Protein AF-A0A081LGG5-F1 (afdb_monomer_lite)

Structure (mmCIF, N/CA/C/O backbone):
data_AF-A0A081LGG5-F1
#
_entry.id   AF-A0A081LGG5-F1
#
loop_
_atom_site.group_PDB
_atom_site.id
_atom_site.type_symbol
_atom_site.label_atom_id
_atom_site.label_alt_id
_atom_site.label_comp_id
_atom_site.label_asym_id
_atom_site.label_entity_id
_atom_site.label_seq_id
_atom_site.pdbx_PDB_ins_code
_atom_site.Cartn_x
_atom_site.Cartn_y
_atom_site.Cartn_z
_atom_site.occupancy
_atom_site.B_iso_or_equiv
_atom_site.auth_seq_id
_atom_site.auth_comp_id
_atom_site.auth_asym_id
_atom_site.auth_atom_id
_atom_site.pdbx_PDB_model_num
ATOM 1 N N . MET A 1 1 ? 24.526 -7.235 -1.514 1.00 49.78 1 MET A N 1
ATOM 2 C CA . MET A 1 1 ? 23.125 -7.704 -1.556 1.00 49.78 1 MET A CA 1
ATOM 3 C C . MET A 1 1 ? 22.345 -6.622 -2.278 1.00 49.78 1 MET A C 1
ATOM 5 O O . MET A 1 1 ? 22.518 -5.466 -1.930 1.00 49.78 1 MET A O 1
ATOM 9 N N . THR A 1 2 ? 21.632 -6.934 -3.358 1.00 59.97 2 THR A N 1
ATOM 10 C CA . THR A 1 2 ? 20.976 -5.901 -4.176 1.00 59.97 2 THR A CA 1
ATOM 11 C C . THR A 1 2 ? 19.708 -5.440 -3.465 1.00 59.97 2 THR A C 1
ATOM 13 O O . THR A 1 2 ? 18.803 -6.249 -3.271 1.00 59.97 2 THR A O 1
ATOM 16 N N . PHE A 1 3 ? 19.656 -4.172 -3.052 1.00 61.56 3 PHE A N 1
ATOM 17 C CA . PHE A 1 3 ? 18.446 -3.554 -2.514 1.00 61.56 3 PHE A CA 1
ATOM 18 C C . PHE A 1 3 ? 17.375 -3.536 -3.609 1.00 61.56 3 PHE A C 1
ATOM 20 O O . PHE A 1 3 ? 17.423 -2.733 -4.542 1.00 61.56 3 PHE A O 1
ATOM 27 N N . ASP A 1 4 ? 16.436 -4.476 -3.535 1.00 72.06 4 ASP A N 1
ATOM 28 C CA . ASP A 1 4 ? 15.341 -4.570 -4.489 1.00 72.06 4 ASP A CA 1
ATOM 29 C C . ASP A 1 4 ? 14.140 -3.815 -3.920 1.00 72.06 4 ASP A C 1
ATOM 31 O O . ASP A 1 4 ? 13.344 -4.347 -3.143 1.00 72.06 4 ASP A O 1
ATOM 35 N N . ALA A 1 5 ? 14.036 -2.538 -4.296 1.00 71.44 5 ALA A N 1
ATOM 36 C CA . ALA A 1 5 ? 13.018 -1.622 -3.786 1.00 71.44 5 ALA A CA 1
ATOM 37 C C . ALA A 1 5 ? 11.586 -2.166 -3.943 1.00 71.44 5 ALA A C 1
ATOM 39 O O . ALA A 1 5 ? 10.710 -1.825 -3.152 1.00 71.44 5 ALA A O 1
ATOM 40 N N . ARG A 1 6 ? 11.337 -3.039 -4.932 1.00 76.19 6 ARG A N 1
ATOM 41 C CA . ARG A 1 6 ? 10.023 -3.668 -5.126 1.00 76.19 6 ARG A CA 1
ATOM 42 C C . ARG A 1 6 ? 9.742 -4.731 -4.072 1.00 76.19 6 ARG A C 1
ATOM 44 O O . ARG A 1 6 ? 8.634 -4.768 -3.546 1.00 76.19 6 ARG A O 1
ATOM 51 N N . LYS A 1 7 ? 10.725 -5.583 -3.756 1.00 80.56 7 LYS A N 1
ATOM 52 C CA . LYS A 1 7 ? 10.579 -6.578 -2.684 1.00 80.56 7 LYS A CA 1
ATOM 53 C C . LYS A 1 7 ? 10.422 -5.907 -1.330 1.00 80.56 7 LYS A C 1
ATOM 55 O O . LYS A 1 7 ? 9.517 -6.285 -0.595 1.00 80.56 7 LYS A O 1
ATOM 60 N N . GLU A 1 8 ? 11.242 -4.902 -1.035 1.00 80.88 8 GLU A N 1
ATOM 61 C CA . GLU A 1 8 ? 11.174 -4.184 0.241 1.00 80.88 8 GLU A CA 1
ATOM 62 C C . GLU A 1 8 ? 9.842 -3.445 0.399 1.00 80.88 8 GLU A C 1
ATOM 64 O O . GLU A 1 8 ? 9.211 -3.549 1.449 1.00 80.88 8 GLU A O 1
ATOM 69 N N . ALA A 1 9 ? 9.350 -2.803 -0.667 1.00 79.62 9 ALA A N 1
ATOM 70 C CA . ALA A 1 9 ? 8.015 -2.211 -0.682 1.00 79.62 9 ALA A CA 1
ATOM 71 C C . ALA A 1 9 ? 6.927 -3.248 -0.398 1.00 79.62 9 ALA A C 1
ATOM 73 O O . ALA A 1 9 ? 6.077 -3.026 0.456 1.00 79.62 9 ALA A O 1
ATOM 74 N N . GLN A 1 10 ? 6.970 -4.410 -1.050 1.00 81.75 10 GLN A N 1
ATOM 75 C CA . GLN A 1 10 ? 5.982 -5.462 -0.817 1.00 81.75 10 GLN A CA 1
ATOM 76 C C . GLN A 1 10 ? 6.030 -5.991 0.628 1.00 81.75 10 GLN A C 1
ATOM 78 O O . GLN A 1 10 ? 4.989 -6.267 1.218 1.00 81.75 10 GLN A O 1
ATOM 83 N N . LEU A 1 11 ? 7.222 -6.091 1.217 1.00 82.94 11 LEU A N 1
ATOM 84 C CA . LEU A 1 11 ? 7.435 -6.589 2.578 1.00 82.94 11 LEU A CA 1
ATOM 85 C C . LEU A 1 11 ? 6.967 -5.579 3.641 1.00 82.94 11 LEU A C 1
ATOM 87 O O . LEU A 1 11 ? 6.309 -5.964 4.608 1.00 82.94 11 LEU A O 1
ATOM 91 N N . CYS A 1 12 ? 7.238 -4.286 3.437 1.00 83.56 12 CYS A N 1
ATOM 92 C CA . CYS A 1 12 ? 6.694 -3.203 4.263 1.00 83.56 12 CYS A CA 1
ATOM 93 C C . CYS A 1 12 ? 5.172 -3.130 4.182 1.00 83.56 12 CYS A C 1
ATOM 95 O O . CYS A 1 12 ? 4.515 -2.845 5.179 1.00 83.56 12 CYS A O 1
ATOM 97 N N . LEU A 1 13 ? 4.609 -3.392 3.005 1.00 84.75 13 LEU A N 1
ATOM 98 C CA . LEU A 1 13 ? 3.169 -3.361 2.802 1.00 84.75 13 LEU A CA 1
ATOM 99 C C . LEU A 1 13 ? 2.464 -4.466 3.589 1.00 84.75 13 LEU A C 1
ATOM 101 O O . LEU A 1 13 ? 1.513 -4.178 4.304 1.00 84.75 13 LEU A O 1
ATOM 105 N N . VAL A 1 14 ? 2.992 -5.694 3.526 1.00 83.81 14 VAL A N 1
ATOM 106 C CA . VAL A 1 14 ? 2.481 -6.840 4.293 1.00 83.81 14 VAL A CA 1
ATOM 107 C C . VAL A 1 14 ? 2.599 -6.596 5.800 1.00 83.81 14 VAL A C 1
ATOM 109 O O . VAL A 1 14 ? 1.675 -6.921 6.539 1.00 83.81 14 VAL A O 1
ATOM 112 N N . GLN A 1 15 ? 3.697 -5.985 6.265 1.00 81.75 15 GLN A N 1
ATOM 113 C CA . GLN A 1 15 ? 3.845 -5.588 7.675 1.00 81.75 15 GLN A CA 1
ATOM 114 C C . GLN A 1 15 ? 2.825 -4.535 8.106 1.00 81.75 15 GLN A C 1
ATOM 116 O O . GLN A 1 15 ? 2.324 -4.584 9.224 1.00 81.75 15 GLN A O 1
ATOM 121 N N . ALA A 1 16 ? 2.519 -3.593 7.220 1.00 80.38 16 ALA A N 1
ATOM 122 C CA . ALA A 1 16 ? 1.532 -2.558 7.459 1.00 80.38 16 ALA A CA 1
ATOM 123 C C . ALA A 1 16 ? 0.088 -3.033 7.220 1.00 80.38 16 ALA A C 1
ATOM 125 O O . ALA A 1 16 ? -0.791 -2.191 7.218 1.00 80.38 16 ALA A O 1
ATOM 126 N N . GLY A 1 17 ? -0.172 -4.323 6.964 1.00 82.75 17 GLY A N 1
ATOM 127 C CA . GLY A 1 17 ? -1.525 -4.843 6.695 1.00 82.75 17 GLY A CA 1
ATOM 128 C C . GLY A 1 17 ? -2.095 -4.509 5.307 1.00 82.75 17 GLY A C 1
ATOM 129 O O . GLY A 1 17 ? -3.202 -4.927 4.966 1.00 82.75 17 GLY A O 1
ATOM 130 N N . GLY A 1 18 ? -1.328 -3.811 4.467 1.00 84.06 18 GLY A N 1
ATOM 131 C CA . GLY A 1 18 ? -1.701 -3.484 3.096 1.00 84.06 18 GLY A CA 1
ATOM 132 C C . GLY A 1 18 ? -1.323 -4.572 2.087 1.00 84.06 18 GLY A C 1
ATOM 133 O O . GLY A 1 18 ? -0.515 -5.466 2.347 1.00 84.06 18 GLY A O 1
ATOM 134 N N . TRP A 1 19 ? -1.862 -4.458 0.874 1.00 84.88 19 TRP A N 1
ATOM 135 C CA . TRP A 1 19 ? -1.506 -5.333 -0.247 1.00 84.88 19 TRP A CA 1
ATOM 136 C C . TRP A 1 19 ? -1.378 -4.552 -1.559 1.00 84.88 19 TRP A C 1
ATOM 138 O O . TRP A 1 19 ? -1.985 -3.499 -1.752 1.00 84.88 19 TRP A O 1
ATOM 148 N N . ILE A 1 20 ? -0.541 -5.053 -2.470 1.00 84.44 20 ILE A N 1
ATOM 149 C CA . ILE A 1 20 ? -0.400 -4.502 -3.821 1.00 84.44 20 ILE A CA 1
ATOM 150 C C . ILE A 1 20 ? -1.382 -5.227 -4.730 1.00 84.44 20 ILE A C 1
ATOM 152 O O . ILE A 1 20 ? -1.466 -6.454 -4.732 1.00 84.44 20 ILE A O 1
ATOM 156 N N . THR A 1 21 ? -2.080 -4.456 -5.550 1.00 85.25 21 THR A N 1
ATOM 157 C CA . THR A 1 21 ? -2.835 -4.953 -6.698 1.00 85.25 21 THR A CA 1
ATOM 158 C C . THR A 1 21 ? -2.212 -4.394 -7.971 1.00 85.25 21 THR A C 1
ATOM 160 O O . THR A 1 21 ? -1.605 -3.328 -7.948 1.00 85.25 21 THR A O 1
ATOM 163 N N . PHE A 1 22 ? -2.321 -5.108 -9.087 1.00 82.38 22 PHE A N 1
ATOM 164 C CA . PHE A 1 22 ? -1.817 -4.629 -10.372 1.00 82.38 22 PHE A CA 1
ATOM 165 C C . PHE A 1 22 ? -2.998 -4.343 -11.288 1.00 82.38 22 PHE A C 1
ATOM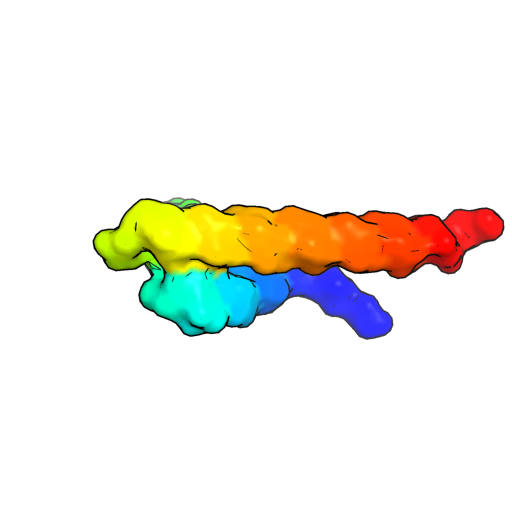 167 O O . PHE A 1 22 ? -3.708 -5.267 -11.684 1.00 82.38 22 PHE A O 1
ATOM 174 N N . HIS A 1 23 ? -3.192 -3.078 -11.648 1.00 82.88 23 HIS A N 1
ATOM 175 C CA . HIS A 1 23 ? -4.190 -2.684 -12.635 1.00 82.88 23 HIS A CA 1
ATOM 176 C C . HIS A 1 23 ? -3.469 -2.222 -13.900 1.00 82.88 23 HIS A C 1
ATOM 178 O O . HIS A 1 23 ? -2.657 -1.309 -13.849 1.00 82.88 23 HIS A O 1
ATOM 184 N N . HIS A 1 24 ? -3.704 -2.885 -15.035 1.00 80.25 24 HIS A N 1
ATOM 185 C CA . HIS A 1 24 ? -3.083 -2.536 -16.327 1.00 80.25 24 HIS A CA 1
ATOM 186 C C . HIS A 1 24 ? -1.544 -2.366 -16.293 1.00 80.25 24 HIS A C 1
ATOM 188 O O . HIS A 1 24 ? -0.991 -1.571 -17.045 1.00 80.25 24 HIS A O 1
ATOM 194 N N . LYS A 1 25 ? -0.845 -3.174 -15.476 1.00 80.19 25 LYS A N 1
ATOM 195 C CA . LYS A 1 25 ? 0.615 -3.129 -15.208 1.00 80.19 25 LYS A CA 1
ATOM 196 C C . LYS A 1 25 ? 1.083 -2.031 -14.246 1.00 80.19 25 LYS A C 1
ATOM 198 O O . LYS A 1 25 ? 2.273 -1.984 -13.945 1.00 80.19 25 LYS A O 1
ATOM 203 N N . GLU A 1 26 ? 0.183 -1.213 -13.715 1.00 79.31 26 GLU A N 1
ATOM 204 C CA . GLU A 1 26 ? 0.503 -0.233 -12.681 1.00 79.31 26 GLU A CA 1
ATOM 205 C C . GLU A 1 26 ? 0.298 -0.847 -11.285 1.00 79.31 26 GLU A C 1
ATOM 207 O O . GLU A 1 26 ? -0.767 -1.416 -11.015 1.00 79.31 26 GLU A O 1
ATOM 212 N N . PRO A 1 27 ? 1.309 -0.787 -10.396 1.00 79.69 27 PRO A N 1
ATOM 213 C CA . PRO A 1 27 ? 1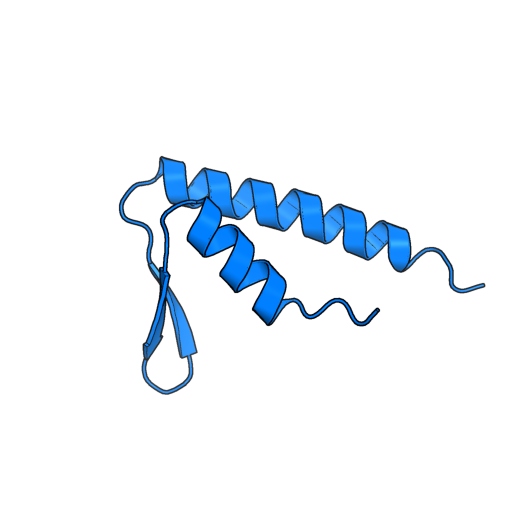.167 -1.241 -9.021 1.00 79.69 27 PRO A CA 1
ATOM 214 C C . PRO A 1 27 ? 0.328 -0.236 -8.224 1.00 79.69 27 PRO A C 1
ATOM 216 O O . PRO A 1 27 ? 0.709 0.920 -8.049 1.00 79.69 27 PRO A O 1
ATOM 219 N N . ILE A 1 28 ? -0.806 -0.699 -7.709 1.00 83.44 28 ILE A N 1
ATOM 220 C CA . ILE A 1 28 ? -1.696 0.051 -6.828 1.00 83.44 28 ILE A CA 1
ATOM 221 C C . ILE A 1 28 ? -1.542 -0.494 -5.411 1.00 83.44 28 ILE A C 1
ATOM 223 O O . ILE A 1 28 ? -1.804 -1.667 -5.145 1.00 83.44 28 ILE A O 1
ATOM 227 N N . PHE A 1 29 ? -1.144 0.382 -4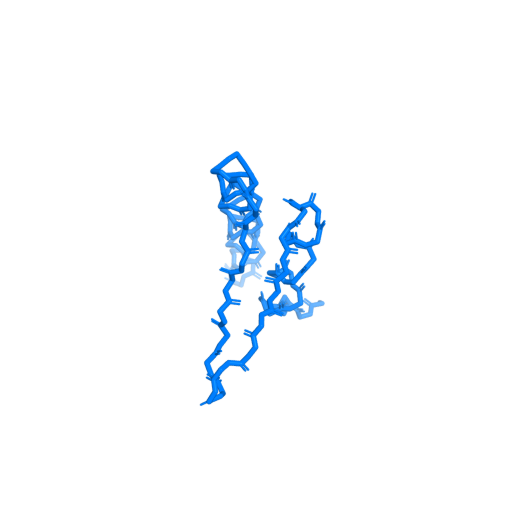.496 1.00 84.44 29 PHE A N 1
ATOM 228 C CA . PHE A 1 29 ? -1.037 0.082 -3.074 1.00 84.44 29 PHE A CA 1
ATOM 229 C C . PHE A 1 29 ? -2.398 0.272 -2.406 1.00 84.44 29 PHE A C 1
ATOM 231 O O . PHE A 1 29 ? -2.951 1.373 -2.429 1.00 84.44 29 PHE A O 1
ATOM 238 N N . VAL A 1 30 ? -2.931 -0.796 -1.820 1.00 84.56 30 VAL A N 1
ATOM 239 C CA . VAL A 1 30 ? -4.224 -0.796 -1.137 1.00 84.56 30 VAL A CA 1
ATOM 240 C C . VAL A 1 30 ? -3.990 -0.890 0.367 1.00 84.56 30 VAL A C 1
ATOM 242 O O . VAL A 1 30 ? -3.266 -1.766 0.839 1.00 84.56 30 VAL A O 1
ATOM 245 N N . PHE A 1 31 ? -4.611 0.029 1.104 1.00 85.50 31 PHE A N 1
ATOM 246 C CA . PHE A 1 31 ? -4.577 0.108 2.564 1.00 85.50 31 PHE A CA 1
ATOM 247 C C . PHE A 1 31 ? -6.014 0.118 3.077 1.00 85.50 31 PHE A C 1
ATOM 249 O O . PHE A 1 31 ? -6.845 0.835 2.513 1.00 85.50 31 PHE A O 1
ATOM 256 N N . SER A 1 32 ? -6.309 -0.646 4.130 1.00 82.88 32 SER A N 1
ATOM 257 C CA . SER A 1 32 ? -7.662 -0.692 4.703 1.00 82.88 32 SER A CA 1
ATOM 258 C C . SER A 1 32 ? -7.949 0.540 5.565 1.00 82.88 32 SER A C 1
ATOM 260 O O . SER A 1 32 ? -9.084 1.007 5.634 1.00 82.88 32 SER A O 1
ATOM 262 N N . THR A 1 33 ? -6.913 1.105 6.186 1.00 85.62 33 THR A N 1
ATOM 263 C CA . THR A 1 33 ? -6.990 2.260 7.082 1.00 85.62 33 THR A CA 1
ATOM 264 C C . THR A 1 33 ? -5.890 3.289 6.801 1.00 85.6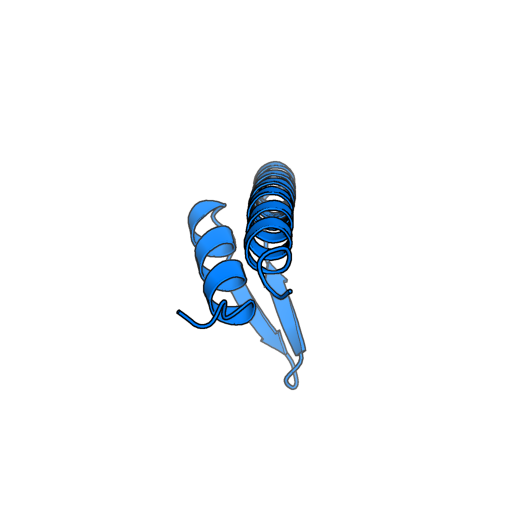2 33 THR A C 1
ATOM 266 O O . THR A 1 33 ? -4.853 3.013 6.190 1.00 85.62 33 THR A O 1
ATOM 269 N N . ALA A 1 34 ? -6.114 4.523 7.261 1.00 85.25 34 ALA A N 1
ATOM 270 C CA . ALA A 1 34 ? -5.129 5.596 7.144 1.00 85.25 34 ALA A CA 1
ATOM 271 C C . ALA A 1 34 ? -3.873 5.347 8.004 1.00 85.25 34 ALA A C 1
ATOM 273 O O . ALA A 1 34 ? -2.785 5.774 7.616 1.00 85.25 34 ALA A O 1
ATOM 274 N N . GLU A 1 35 ? -4.007 4.638 9.129 1.00 86.38 35 GLU A N 1
ATOM 275 C CA . GLU A 1 35 ? -2.888 4.253 10.000 1.00 86.38 35 GLU A CA 1
ATOM 276 C C . GLU A 1 35 ? -1.952 3.252 9.313 1.00 86.38 35 GLU A C 1
ATOM 278 O O . GLU A 1 35 ? -0.733 3.420 9.354 1.00 86.38 35 GLU A O 1
ATOM 283 N N . GLU A 1 36 ? -2.498 2.268 8.595 1.00 84.69 36 GLU A N 1
ATOM 284 C CA . GLU A 1 36 ? -1.716 1.324 7.783 1.00 84.69 36 GLU A CA 1
ATOM 285 C C . GLU A 1 36 ? -0.946 2.048 6.670 1.00 84.69 36 GLU A C 1
ATOM 287 O O . GLU A 1 36 ? 0.245 1.807 6.459 1.00 84.69 36 GLU A O 1
ATOM 292 N N . LYS A 1 37 ? -1.585 3.025 6.011 1.00 84.75 37 LYS A N 1
ATOM 293 C CA . LYS A 1 37 ? -0.915 3.875 5.018 1.00 84.75 37 LYS A CA 1
ATOM 294 C C . LYS A 1 37 ? 0.240 4.672 5.635 1.00 84.75 37 LYS A C 1
ATOM 296 O O . LYS A 1 37 ? 1.316 4.736 5.041 1.00 84.75 37 LYS A O 1
ATOM 301 N N . GLN A 1 38 ? 0.042 5.284 6.804 1.00 86.94 38 GLN A N 1
ATOM 302 C CA . GLN A 1 38 ? 1.107 6.036 7.481 1.00 86.94 38 GLN A CA 1
ATOM 303 C C . GLN A 1 38 ? 2.246 5.139 7.966 1.00 86.94 38 GLN A C 1
ATOM 305 O O . GLN A 1 38 ? 3.417 5.509 7.843 1.00 86.94 38 GLN A O 1
ATOM 310 N N . THR A 1 39 ? 1.912 3.949 8.457 1.00 87.00 39 THR A N 1
ATOM 311 C CA . THR A 1 39 ? 2.885 2.941 8.882 1.00 87.00 39 THR A CA 1
ATOM 312 C C . THR A 1 39 ? 3.742 2.509 7.698 1.00 87.00 39 THR A C 1
ATOM 314 O O . THR A 1 39 ? 4.968 2.537 7.779 1.00 87.00 39 THR A O 1
ATOM 317 N N . TYR A 1 40 ? 3.120 2.220 6.553 1.00 85.50 40 TYR A N 1
ATOM 318 C CA . TYR A 1 40 ? 3.835 1.905 5.320 1.00 85.50 40 TYR A CA 1
ATOM 319 C C . TYR A 1 40 ? 4.755 3.040 4.852 1.00 85.50 40 TYR A C 1
ATOM 321 O O . TYR A 1 40 ? 5.914 2.789 4.524 1.00 85.50 40 TYR A O 1
ATOM 329 N N . MET A 1 41 ? 4.276 4.290 4.841 1.00 85.44 41 MET A N 1
ATOM 330 C CA . MET A 1 41 ? 5.106 5.437 4.452 1.00 85.44 41 MET A CA 1
ATOM 331 C C . MET A 1 41 ? 6.306 5.620 5.391 1.00 85.44 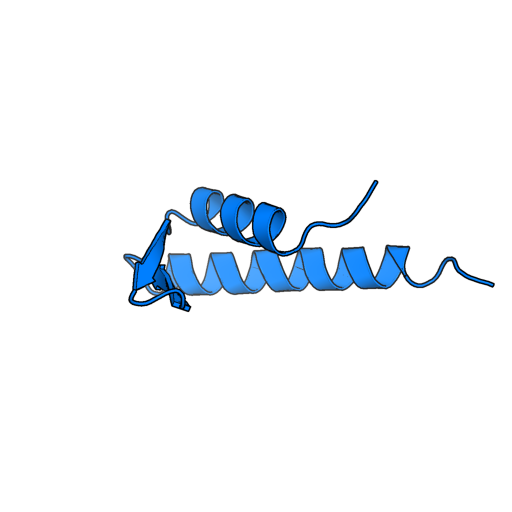41 MET A C 1
ATOM 333 O O . MET A 1 41 ? 7.405 5.886 4.912 1.00 85.44 41 MET A O 1
ATOM 337 N N . THR A 1 42 ? 6.117 5.421 6.698 1.00 87.38 42 THR A N 1
ATOM 338 C CA . THR A 1 42 ? 7.196 5.482 7.698 1.00 87.38 42 THR A CA 1
ATOM 339 C C . THR A 1 42 ? 8.226 4.372 7.4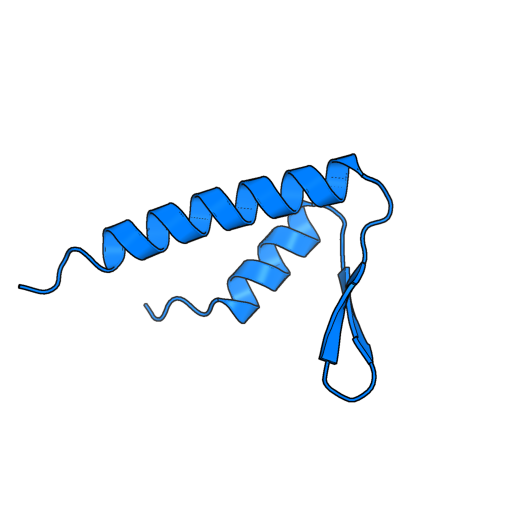83 1.00 87.38 42 THR A C 1
ATOM 341 O O . THR A 1 42 ? 9.419 4.654 7.417 1.00 87.38 42 THR A O 1
ATOM 344 N N . LEU A 1 43 ? 7.780 3.125 7.295 1.00 84.56 43 LEU A N 1
ATOM 345 C CA . LEU A 1 43 ? 8.661 1.978 7.043 1.00 84.56 43 LEU A CA 1
ATOM 346 C C . LEU A 1 43 ? 9.454 2.126 5.737 1.00 84.56 43 LEU A C 1
ATOM 348 O O . LEU A 1 43 ? 10.627 1.764 5.667 1.00 84.56 43 LEU A O 1
ATOM 352 N N . MET A 1 44 ? 8.824 2.672 4.696 1.00 81.69 44 MET A N 1
ATOM 353 C CA . MET A 1 44 ? 9.493 2.953 3.426 1.00 81.69 44 MET A CA 1
ATOM 354 C C . MET A 1 44 ? 10.501 4.095 3.538 1.00 81.69 44 MET A C 1
ATOM 356 O O . MET A 1 44 ? 11.558 4.018 2.917 1.00 81.69 44 MET A O 1
ATOM 360 N N . ALA A 1 45 ? 10.200 5.136 4.319 1.00 82.62 45 ALA A N 1
ATOM 361 C CA . ALA A 1 45 ? 11.128 6.236 4.563 1.00 82.62 45 ALA A CA 1
ATOM 362 C C . ALA A 1 45 ? 12.369 5.770 5.343 1.00 82.62 45 ALA A C 1
ATOM 364 O O . ALA A 1 45 ? 13.486 6.089 4.943 1.00 82.62 45 ALA A O 1
ATOM 365 N N . ASP A 1 46 ? 12.181 4.960 6.388 1.00 81.19 46 ASP A N 1
ATOM 366 C CA . ASP A 1 46 ? 13.268 4.387 7.192 1.00 81.19 46 ASP A CA 1
ATOM 367 C C . ASP A 1 46 ? 14.215 3.525 6.338 1.00 81.19 46 ASP A C 1
ATOM 369 O O . ASP A 1 46 ? 15.423 3.770 6.283 1.00 81.19 46 ASP A O 1
ATOM 373 N N . LYS A 1 47 ? 13.658 2.605 5.538 1.00 73.38 47 LYS A N 1
ATOM 374 C CA . LYS A 1 47 ? 14.445 1.778 4.609 1.00 73.38 47 LYS A CA 1
ATOM 375 C C . LYS A 1 47 ? 15.088 2.571 3.471 1.00 73.38 47 LYS A C 1
ATOM 377 O O . LYS A 1 47 ? 16.163 2.197 3.009 1.00 73.38 47 LYS A O 1
ATOM 382 N N . ALA A 1 48 ? 14.464 3.652 2.998 1.00 69.81 48 ALA A N 1
ATOM 383 C CA . ALA A 1 48 ? 15.064 4.525 1.988 1.00 69.81 48 ALA A CA 1
ATOM 384 C C . ALA A 1 48 ? 16.267 5.303 2.549 1.00 69.81 48 ALA A C 1
ATOM 386 O O . ALA A 1 48 ? 17.260 5.493 1.844 1.00 69.81 48 ALA A O 1
ATOM 387 N N . THR A 1 49 ? 16.208 5.719 3.817 1.00 66.19 49 THR A N 1
ATOM 388 C CA . THR A 1 49 ? 17.350 6.312 4.525 1.00 66.19 49 THR A CA 1
ATOM 389 C C . THR A 1 49 ? 18.474 5.297 4.729 1.00 66.19 49 THR A C 1
ATOM 391 O O . THR A 1 49 ? 19.639 5.644 4.526 1.00 66.19 49 THR A O 1
ATOM 394 N N . ASP A 1 50 ? 18.151 4.048 5.063 1.00 62.03 50 ASP A N 1
ATOM 395 C CA . ASP A 1 50 ? 19.148 2.983 5.222 1.00 62.03 50 ASP A CA 1
ATOM 396 C C . ASP A 1 50 ? 19.830 2.623 3.886 1.00 62.03 50 ASP A C 1
ATOM 398 O O . ASP A 1 50 ? 21.058 2.596 3.791 1.00 62.03 50 ASP A O 1
ATOM 402 N N . ALA A 1 51 ? 19.054 2.525 2.800 1.00 59.38 51 ALA A N 1
ATOM 403 C CA . ALA A 1 51 ? 19.583 2.334 1.448 1.00 59.38 51 ALA A CA 1
ATOM 404 C C . ALA A 1 51 ? 20.487 3.496 0.987 1.00 59.38 51 ALA A C 1
ATOM 406 O O . ALA A 1 51 ? 21.453 3.286 0.250 1.00 59.38 51 ALA A O 1
ATOM 407 N N . ASN A 1 52 ? 20.216 4.730 1.432 1.00 54.09 52 ASN A N 1
ATOM 408 C CA . ASN A 1 52 ? 21.089 5.875 1.162 1.00 54.09 52 ASN A CA 1
ATOM 409 C C . ASN A 1 52 ? 22.410 5.795 1.951 1.00 54.09 52 ASN A C 1
ATOM 411 O O . ASN A 1 52 ? 23.458 6.196 1.442 1.00 54.09 52 ASN A O 1
ATOM 415 N N . LYS A 1 53 ? 22.387 5.202 3.150 1.00 51.72 53 LYS A N 1
ATOM 416 C CA . LYS A 1 53 ? 23.586 4.938 3.957 1.00 51.72 53 LYS A CA 1
ATOM 417 C C . LYS A 1 53 ? 24.480 3.851 3.361 1.00 51.72 53 LYS A C 1
ATOM 419 O O . LYS A 1 53 ? 25.698 3.985 3.432 1.00 51.72 53 LYS A O 1
ATOM 424 N N . GLU A 1 54 ? 23.914 2.824 2.729 1.00 46.47 54 GLU A N 1
ATOM 425 C CA . GLU A 1 54 ? 24.700 1.833 1.975 1.00 46.47 54 GLU A CA 1
ATOM 426 C C . GLU A 1 54 ? 25.202 2.365 0.616 1.00 46.47 54 GLU A C 1
ATOM 428 O O . GLU A 1 54 ? 26.196 1.865 0.088 1.00 46.47 54 GLU A O 1
ATOM 433 N N . GLY A 1 55 ? 24.583 3.421 0.073 1.00 40.59 55 GLY A N 1
ATOM 434 C CA . GLY A 1 55 ? 25.066 4.156 -1.105 1.00 40.59 55 GLY A CA 1
ATOM 435 C C . GLY A 1 55 ? 26.244 5.103 -0.826 1.00 40.59 55 GLY A C 1
ATOM 436 O O . GLY A 1 55 ? 27.034 5.377 -1.727 1.00 40.59 55 GLY A O 1
ATOM 437 N N . VAL A 1 56 ? 26.432 5.538 0.425 1.00 45.97 56 VAL A N 1
ATOM 438 C CA . VAL A 1 56 ? 27.630 6.259 0.908 1.00 45.97 56 VAL A CA 1
ATOM 439 C C . VAL A 1 56 ? 28.673 5.250 1.416 1.00 45.97 56 VAL A C 1
ATOM 441 O O . VAL A 1 56 ? 29.190 5.305 2.525 1.00 45.97 56 VAL A O 1
ATOM 444 N N . ARG A 1 57 ? 28.988 4.257 0.585 1.00 46.44 57 ARG A N 1
ATOM 445 C CA . ARG A 1 57 ? 30.243 3.493 0.658 1.00 46.44 57 ARG A CA 1
ATOM 446 C C . ARG A 1 57 ? 30.695 3.098 -0.745 1.00 46.44 57 ARG A C 1
ATOM 448 O O . ARG A 1 57 ? 31.116 1.975 -0.998 1.00 46.44 57 ARG A O 1
ATOM 455 N N . ALA A 1 58 ? 30.619 4.052 -1.665 1.00 46.09 58 ALA A N 1
ATOM 456 C CA . ALA A 1 58 ? 31.459 4.070 -2.847 1.00 46.09 58 ALA A CA 1
ATOM 457 C C . ALA A 1 58 ? 32.305 5.346 -2.785 1.00 46.09 58 ALA A C 1
ATOM 459 O O . ALA A 1 58 ? 31.752 6.440 -2.705 1.00 46.09 58 ALA A O 1
ATOM 460 N N . THR A 1 59 ? 33.622 5.124 -2.826 1.00 37.38 59 THR A N 1
ATOM 461 C CA . THR A 1 59 ? 34.768 6.056 -2.821 1.00 37.38 59 THR A CA 1
ATOM 462 C C . THR A 1 59 ? 35.116 6.756 -1.516 1.00 37.38 59 THR A C 1
ATOM 464 O O . THR A 1 59 ? 34.297 7.546 -1.008 1.00 37.38 59 THR A O 1
#

pLDDT: mean 75.02, std 13.95, range [37.38, 87.38]

Foldseek 3Di:
DDPPLVVQLQVLLVVLVWHWDADPNDTDIDDPDPSSVVSSVVSSVVVVVVVVVVVVPDD

Organism: NCBI:txid1178540

Radius of gyration: 13.1 Å; chains: 1; bounding box: 42×14×26 Å

Sequence (59 aa):
MTFDARKEAQLCLVQAGGWITFHHKEPIFVFSTAEEKQTYMTLMADKATDANKEGVRAT

Secondary structure (DSSP, 8-state):
----HHHHHHHHHHHTT-EEEEETTEEEEE-SSHHHHHHHHHHHHHHHHHHHHHHS---